Protein AF-A0A0N7KKE4-F1 (afdb_monomer_lite)

Secondary structure (DSSP, 8-state):
-HHHHHHT------TT--EEEEE-TT--HHHHHHHHHHHHTTTTSTT--TTS--PPEEEEE--

pLDDT: mean 85.09, std 12.56, range [56.25, 98.0]

Sequence (63 aa):
TEQKALADLRRINLDGLRWCVFDAKGQVLGRLASQIAVVLQGKDKPTYAPHVENRDMCVVLNG

Foldseek 3Di:
DVVVVVVPDPPDDCPLADEAEAECEPNDPVVVVVVLVCQQQVVVPPPRDNPDRNGYHYHYDHD

Radius of gyration: 16.36 Å; chains: 1; bounding box: 35×14×47 Å

Organism: Oryza sativa subsp. japonica (NCBI:txid39947)

InterPro domains:
  IPR005822 Large ribosomal subunit protein uL13 [PF00572] (18-62)
  IPR005822 Large ribosomal subunit protein uL13 [PTHR11545] (11-62)
  IPR036899 Large ribosomal subunit protein uL13 superfamily [G3DSA:3.90.1180.10] (13-63)
  IPR036899 Large ribosomal subunit protein uL13 superfamily [SSF52161] (18-62)

Structure (mmCIF, N/CA/C/O backbone):
data_AF-A0A0N7KKE4-F1
#
_entry.id   AF-A0A0N7KKE4-F1
#
loop_
_atom_site.group_PDB
_atom_site.id
_atom_site.type_symbol
_atom_site.label_atom_id
_atom_site.label_alt_id
_atom_site.label_comp_id
_atom_site.label_asym_id
_atom_site.label_entity_id
_atom_site.label_seq_id
_atom_site.pdbx_PDB_ins_code
_atom_site.Cartn_x
_atom_site.Cartn_y
_atom_site.Cartn_z
_atom_site.occupancy
_atom_site.B_iso_or_equiv
_atom_site.auth_seq_id
_atom_site.auth_comp_id
_atom_site.auth_asym_id
_atom_site.auth_atom_id
_atom_site.pdbx_PDB_model_num
ATOM 1 N N . THR A 1 1 ? -21.127 2.646 -34.626 1.00 67.06 1 THR A N 1
ATOM 2 C CA . THR A 1 1 ? -20.578 3.916 -34.096 1.00 67.06 1 THR A CA 1
ATOM 3 C C . THR A 1 1 ? -19.707 3.706 -32.861 1.00 67.06 1 THR A C 1
ATOM 5 O O . THR A 1 1 ? -18.759 4.450 -32.688 1.00 67.06 1 THR A O 1
ATOM 8 N N . GLU A 1 2 ? -19.913 2.640 -32.082 1.00 56.25 2 GLU A N 1
ATOM 9 C CA . GLU A 1 2 ? -19.065 2.272 -30.928 1.00 56.25 2 GLU A CA 1
ATOM 10 C C . GLU A 1 2 ? -17.758 1.541 -31.309 1.00 56.25 2 GLU A C 1
ATOM 12 O O . GLU A 1 2 ? -16.684 1.841 -30.801 1.00 56.25 2 GLU A O 1
ATOM 17 N N . GLN A 1 3 ? -17.819 0.637 -32.293 1.00 58.97 3 GLN A N 1
ATOM 18 C CA . GLN A 1 3 ? -16.673 -0.188 -32.719 1.00 58.97 3 GLN A CA 1
ATOM 19 C C . GLN A 1 3 ? -15.532 0.612 -33.369 1.00 58.97 3 GLN A C 1
ATOM 21 O O . GLN A 1 3 ? -14.382 0.192 -33.314 1.00 58.97 3 GLN A O 1
ATOM 26 N N . LYS A 1 4 ? -15.831 1.782 -33.951 1.00 60.28 4 LYS A N 1
ATOM 27 C CA . LYS A 1 4 ? -14.819 2.680 -34.530 1.00 60.28 4 LYS A CA 1
ATOM 28 C C . LYS A 1 4 ? -14.032 3.424 -33.441 1.00 60.28 4 LYS A C 1
ATOM 30 O O . LYS A 1 4 ? -12.852 3.666 -33.626 1.00 60.28 4 LYS A O 1
ATOM 35 N N . ALA A 1 5 ? -14.660 3.712 -32.296 1.00 64.62 5 ALA A N 1
ATOM 36 C CA . ALA A 1 5 ? -14.009 4.368 -31.159 1.00 64.62 5 ALA A CA 1
ATOM 37 C C . ALA A 1 5 ? -13.044 3.428 -30.413 1.00 64.62 5 ALA A C 1
ATOM 39 O O . ALA A 1 5 ? -11.999 3.858 -29.938 1.00 64.62 5 ALA A O 1
ATOM 40 N N . LEU A 1 6 ? -13.367 2.132 -30.352 1.00 64.75 6 LEU A N 1
ATOM 41 C CA . LEU A 1 6 ? -12.498 1.114 -29.749 1.00 64.75 6 LEU A CA 1
ATOM 42 C C . LEU A 1 6 ? -11.301 0.736 -30.640 1.00 64.75 6 LEU A C 1
ATOM 44 O O . LEU A 1 6 ? -10.314 0.208 -30.136 1.00 64.75 6 LEU A O 1
ATOM 48 N N . ALA A 1 7 ? -11.371 1.006 -31.947 1.00 64.12 7 ALA A N 1
ATOM 49 C CA . ALA A 1 7 ? -10.297 0.703 -32.896 1.00 64.12 7 ALA A CA 1
ATOM 50 C C . ALA A 1 7 ? -9.092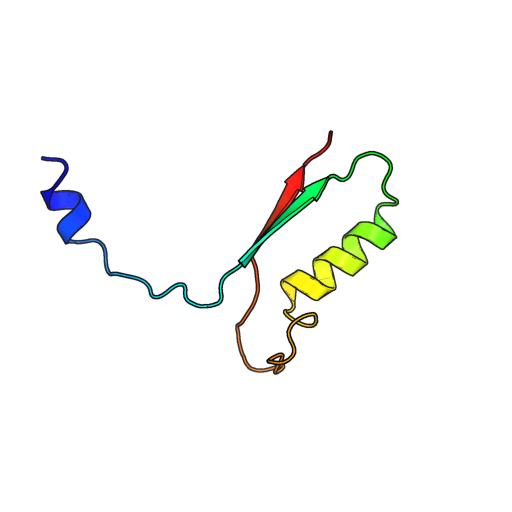 1.659 -32.778 1.00 64.12 7 ALA A C 1
ATOM 52 O O . ALA A 1 7 ? -7.968 1.249 -33.059 1.00 64.12 7 ALA A O 1
ATOM 53 N N . ASP A 1 8 ? -9.313 2.893 -32.311 1.00 66.50 8 ASP A N 1
ATOM 54 C CA . ASP A 1 8 ? -8.262 3.903 -32.096 1.00 66.50 8 ASP A CA 1
ATOM 55 C C . ASP A 1 8 ? -7.601 3.801 -30.706 1.00 66.50 8 ASP A C 1
ATOM 57 O O . ASP A 1 8 ? -6.627 4.498 -30.401 1.00 66.50 8 ASP A O 1
ATOM 61 N N . LEU A 1 9 ? -8.105 2.914 -29.844 1.00 71.56 9 LEU A N 1
ATOM 62 C CA . LEU A 1 9 ? -7.540 2.666 -28.523 1.00 71.56 9 LEU A CA 1
ATOM 63 C C . LEU A 1 9 ? -6.218 1.899 -28.672 1.00 71.56 9 LEU A C 1
ATOM 65 O O . LEU A 1 9 ? -6.187 0.706 -28.979 1.00 71.56 9 LEU A O 1
ATOM 69 N N . ARG A 1 10 ? -5.093 2.586 -28.438 1.00 70.06 10 ARG A N 1
ATOM 70 C CA . ARG A 1 10 ? -3.780 1.937 -28.312 1.00 70.06 10 ARG A CA 1
ATOM 71 C C . ARG A 1 10 ? -3.869 0.864 -27.227 1.00 70.06 10 ARG A C 1
ATOM 73 O O . ARG A 1 10 ? -4.195 1.178 -26.085 1.00 70.06 10 ARG A O 1
ATOM 80 N N . ARG A 1 11 ? -3.533 -0.389 -27.560 1.00 64.88 11 ARG A N 1
ATOM 81 C CA . ARG A 1 11 ? -3.281 -1.422 -26.543 1.00 64.88 11 ARG A CA 1
ATOM 82 C C . ARG A 1 11 ? -2.115 -0.955 -25.680 1.00 64.88 11 ARG A C 1
ATOM 84 O O . ARG A 1 11 ? -0.972 -0.971 -26.127 1.00 64.88 11 ARG A O 1
ATOM 91 N N . ILE A 1 12 ? -2.410 -0.522 -24.463 1.00 69.06 12 ILE A N 1
ATOM 92 C CA . ILE A 1 12 ? -1.396 -0.306 -23.438 1.00 69.06 12 ILE A CA 1
ATOM 93 C C . ILE A 1 12 ? -1.126 -1.684 -22.834 1.00 69.06 12 ILE A C 1
ATOM 95 O O . ILE A 1 12 ? -2.062 -2.358 -22.405 1.00 69.06 12 ILE A O 1
ATOM 99 N N . ASN A 1 13 ? 0.129 -2.136 -22.862 1.00 65.81 13 ASN A N 1
ATOM 100 C CA . ASN A 1 13 ? 0.510 -3.350 -22.151 1.00 65.81 13 ASN A CA 1
ATOM 101 C C . ASN A 1 13 ? 0.472 -3.043 -20.638 1.00 65.81 13 ASN A C 1
ATOM 103 O O . ASN A 1 13 ? 1.180 -2.150 -20.177 1.00 65.81 13 ASN A O 1
ATOM 107 N N . LEU A 1 14 ? -0.396 -3.747 -19.905 1.00 68.06 14 LEU A N 1
ATOM 108 C CA . LEU A 1 14 ? -0.598 -3.622 -18.456 1.00 68.06 14 LEU A CA 1
ATOM 109 C C .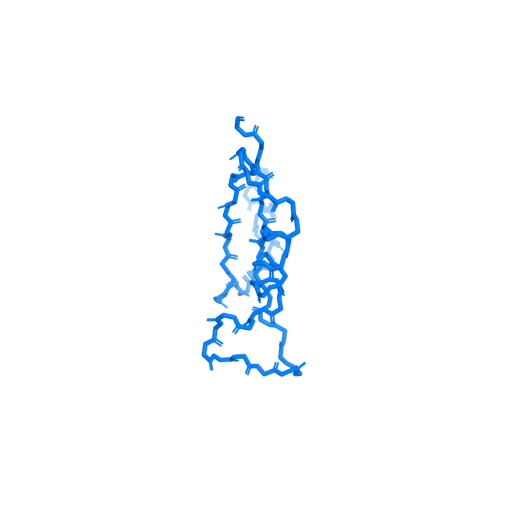 LEU A 1 14 ? 0.021 -4.798 -17.677 1.00 68.06 14 LEU A C 1
ATOM 111 O O . LEU A 1 14 ? -0.283 -4.977 -16.497 1.00 68.06 14 LEU A O 1
ATOM 115 N N . ASP A 1 15 ? 0.848 -5.622 -18.323 1.00 69.50 15 ASP A N 1
ATOM 116 C CA . ASP A 1 15 ? 1.470 -6.797 -17.7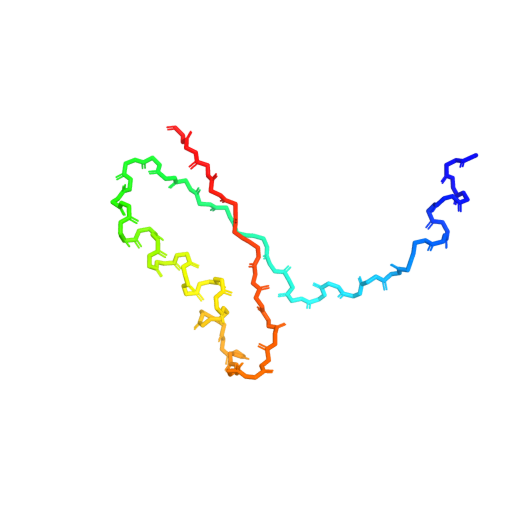19 1.00 69.50 15 ASP A CA 1
ATOM 117 C C . ASP A 1 15 ? 2.221 -6.399 -16.439 1.00 69.50 15 ASP A C 1
ATOM 119 O O . ASP A 1 15 ? 3.114 -5.553 -16.440 1.00 69.50 15 ASP A O 1
ATOM 123 N N . GLY A 1 16 ? 1.831 -7.010 -15.317 1.00 70.12 16 GLY A N 1
ATOM 124 C CA . GLY A 1 16 ? 2.425 -6.756 -14.003 1.00 70.12 16 GLY A CA 1
ATOM 125 C C . GLY A 1 16 ? 1.773 -5.644 -13.171 1.00 70.12 16 GLY A C 1
ATOM 126 O O . GLY A 1 16 ? 2.180 -5.471 -12.016 1.00 70.12 16 GLY A O 1
ATOM 127 N N . LEU A 1 17 ? 0.760 -4.941 -13.698 1.00 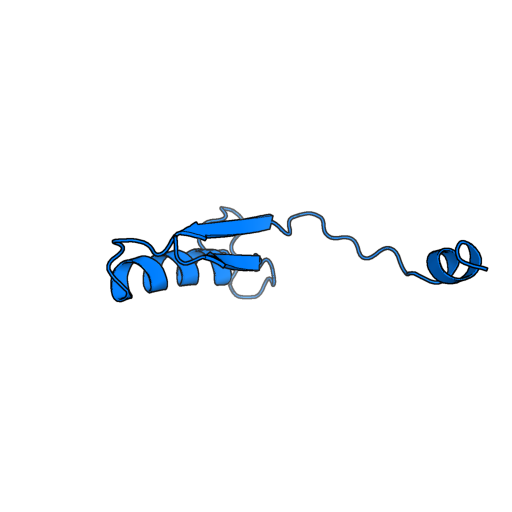80.25 17 LEU A N 1
ATOM 128 C CA . LEU A 1 17 ? -0.078 -4.025 -12.920 1.00 80.25 17 LEU A CA 1
ATOM 129 C C . LEU A 1 17 ? -1.128 -4.820 -12.134 1.00 80.25 17 LEU A C 1
ATOM 131 O O . LEU A 1 17 ? -2.073 -5.367 -12.704 1.00 80.25 17 LEU A O 1
ATOM 135 N N . ARG A 1 18 ? -0.987 -4.865 -10.810 1.00 87.62 18 ARG A N 1
ATOM 136 C CA . ARG A 1 18 ? -1.958 -5.504 -9.916 1.00 87.62 18 ARG A CA 1
ATOM 137 C C . ARG A 1 18 ? -2.840 -4.444 -9.261 1.00 87.62 18 ARG A C 1
ATOM 139 O O . ARG A 1 18 ? -2.390 -3.357 -8.903 1.00 87.62 18 ARG A O 1
ATOM 146 N N . TRP A 1 19 ? -4.109 -4.796 -9.097 1.00 90.94 19 TRP A N 1
ATOM 147 C CA . TRP A 1 19 ? -5.084 -4.015 -8.347 1.00 90.94 19 TRP A CA 1
ATOM 148 C C . TRP A 1 19 ? -5.293 -4.664 -6.982 1.00 90.94 19 TRP A C 1
ATOM 150 O O . TRP A 1 19 ? -5.659 -5.836 -6.896 1.00 90.94 19 TRP A O 1
ATOM 160 N N . CYS A 1 20 ? -5.045 -3.904 -5.923 1.00 91.94 20 CYS A N 1
ATOM 161 C CA . CYS A 1 20 ? -5.165 -4.336 -4.538 1.00 91.94 20 CYS A CA 1
ATOM 162 C C . CYS A 1 20 ? -6.322 -3.591 -3.870 1.00 91.94 20 CYS A C 1
ATOM 164 O O . CYS A 1 20 ? -6.403 -2.367 -3.961 1.00 91.94 20 CYS A O 1
ATOM 166 N N . VAL A 1 21 ? -7.196 -4.314 -3.173 1.00 94.94 21 VAL A N 1
ATOM 167 C CA . VAL A 1 21 ? -8.306 -3.728 -2.410 1.00 94.94 21 VAL A CA 1
ATOM 168 C C . VAL A 1 21 ? -8.042 -3.919 -0.920 1.00 94.94 21 VAL A C 1
ATOM 170 O O . VAL A 1 21 ? -7.745 -5.031 -0.488 1.00 94.94 21 VAL A O 1
ATOM 173 N N . PHE A 1 22 ? -8.153 -2.845 -0.141 1.00 94.75 22 PHE A N 1
ATOM 174 C CA . PHE A 1 22 ? -7.949 -2.838 1.306 1.00 94.75 22 PHE A CA 1
ATOM 175 C C . PHE A 1 22 ? -9.225 -2.383 2.013 1.00 94.75 22 PHE A C 1
ATOM 177 O O . PHE A 1 22 ? -9.719 -1.294 1.729 1.00 94.75 22 PHE A O 1
ATOM 184 N N . ASP A 1 23 ? -9.732 -3.176 2.955 1.00 95.69 23 ASP A N 1
ATOM 185 C CA . ASP A 1 23 ? -10.787 -2.734 3.871 1.00 95.69 23 ASP A CA 1
ATOM 186 C C . ASP A 1 23 ? -10.157 -2.088 5.111 1.00 95.69 23 ASP A C 1
ATOM 188 O O . ASP A 1 23 ? -9.368 -2.705 5.831 1.00 95.69 23 ASP A O 1
ATOM 192 N N . ALA A 1 24 ? -10.486 -0.820 5.339 1.00 97.25 24 ALA A N 1
ATOM 193 C CA . ALA A 1 24 ? -9.987 -0.042 6.460 1.00 97.25 24 ALA A CA 1
ATOM 194 C C . ALA A 1 24 ? -10.769 -0.274 7.764 1.00 97.25 24 ALA A C 1
ATOM 196 O O . ALA A 1 24 ? -10.341 0.218 8.815 1.00 97.25 24 ALA A O 1
ATOM 197 N N . LYS A 1 25 ? -11.886 -1.013 7.742 1.00 97.69 25 LYS A N 1
ATOM 198 C CA . LYS A 1 25 ? -12.730 -1.203 8.924 1.00 97.69 25 LYS A CA 1
ATOM 199 C C . LYS A 1 25 ? -11.958 -1.855 10.071 1.00 97.69 25 LYS A C 1
ATOM 201 O O . LYS A 1 25 ? -11.382 -2.934 9.943 1.00 97.69 25 LYS A O 1
ATOM 206 N N . GLY A 1 26 ? -11.955 -1.186 11.225 1.00 96.31 26 GLY A N 1
ATOM 207 C CA . GLY A 1 26 ? -11.277 -1.667 12.433 1.00 96.31 26 GLY A CA 1
ATOM 208 C C . GLY A 1 26 ? -9.746 -1.674 12.348 1.00 96.31 26 GLY A C 1
ATOM 209 O O . GLY A 1 26 ? -9.092 -2.153 13.275 1.00 96.31 26 GLY A O 1
ATOM 210 N N . GLN A 1 27 ? -9.157 -1.139 11.274 1.00 97.00 27 GLN A N 1
ATOM 211 C CA . GLN A 1 27 ? -7.709 -1.071 11.116 1.00 97.00 27 GLN A CA 1
ATOM 212 C C . GLN A 1 27 ? -7.131 0.181 11.773 1.00 97.00 27 GLN A C 1
ATOM 214 O O . GLN A 1 27 ? -7.703 1.270 11.742 1.00 97.00 27 GLN A O 1
ATOM 219 N N . VAL A 1 28 ? -5.930 0.042 12.337 1.00 97.38 28 VAL A N 1
ATOM 220 C CA . VAL A 1 28 ? -5.172 1.195 12.833 1.00 97.38 28 VAL A CA 1
ATOM 221 C C . VAL A 1 28 ? -4.587 1.942 11.640 1.00 97.38 28 VAL A C 1
ATOM 223 O O . VAL A 1 28 ? -3.744 1.388 10.932 1.00 97.38 28 VAL A O 1
ATOM 226 N N . LEU A 1 29 ? -4.978 3.209 11.466 1.00 94.56 29 LEU A N 1
ATOM 227 C CA . LEU A 1 29 ? -4.610 4.049 10.318 1.00 94.56 29 LEU A CA 1
ATOM 228 C C . LEU A 1 29 ? -3.122 3.962 9.959 1.00 94.56 29 LEU A C 1
ATOM 230 O O . LEU A 1 29 ? -2.780 3.678 8.817 1.00 94.56 29 LEU A O 1
ATOM 234 N N . GLY A 1 30 ? -2.237 4.157 10.940 1.00 97.12 30 GLY A N 1
ATOM 235 C CA . GLY A 1 30 ? -0.792 4.134 10.703 1.00 97.12 30 GLY A CA 1
ATOM 236 C C . GLY A 1 30 ? -0.284 2.783 10.189 1.00 97.12 30 GLY A C 1
ATOM 237 O O . GLY A 1 30 ? 0.528 2.747 9.271 1.00 97.12 30 GLY A O 1
ATOM 238 N N . ARG A 1 31 ? -0.800 1.667 10.724 1.00 97.19 31 ARG A N 1
ATOM 239 C CA . ARG A 1 31 ? -0.396 0.319 10.286 1.00 97.19 31 ARG A CA 1
ATOM 240 C C . ARG A 1 31 ? -0.865 0.036 8.865 1.00 97.19 31 ARG A C 1
ATOM 242 O O . ARG A 1 31 ? -0.068 -0.422 8.049 1.00 97.19 31 ARG A O 1
ATOM 249 N N . LEU A 1 32 ? -2.124 0.357 8.570 1.00 97.25 32 LEU A N 1
ATOM 250 C CA . LEU A 1 32 ? -2.689 0.186 7.236 1.00 97.25 32 LEU A CA 1
ATOM 251 C C . LEU A 1 32 ? -1.948 1.051 6.209 1.00 97.25 32 LEU A C 1
ATOM 253 O O . LEU A 1 32 ? -1.540 0.556 5.162 1.00 97.25 32 LEU A O 1
ATOM 257 N N . ALA A 1 33 ? -1.695 2.321 6.533 1.00 97.50 33 ALA A N 1
ATOM 258 C CA . ALA A 1 33 ? -0.973 3.237 5.657 1.00 97.50 33 ALA A CA 1
ATOM 259 C C . ALA A 1 33 ? 0.453 2.748 5.359 1.00 97.50 33 ALA A C 1
ATOM 261 O O . ALA A 1 33 ? 0.872 2.765 4.202 1.00 97.50 33 ALA A O 1
ATOM 262 N N . SER A 1 34 ? 1.188 2.259 6.367 1.00 98.00 34 SER A N 1
ATOM 263 C CA . SER A 1 34 ? 2.526 1.691 6.156 1.00 98.00 34 SER A CA 1
ATOM 264 C C . SER A 1 34 ? 2.507 0.474 5.231 1.00 98.00 34 SER A C 1
ATOM 266 O O . SER A 1 34 ? 3.370 0.365 4.364 1.00 98.00 34 SER A O 1
ATOM 268 N N . GLN A 1 35 ? 1.522 -0.417 5.370 1.00 96.00 35 GLN A N 1
ATOM 269 C CA . GLN A 1 35 ? 1.379 -1.584 4.494 1.00 96.00 35 GLN A CA 1
ATOM 270 C C . GLN A 1 35 ? 1.048 -1.179 3.053 1.00 96.00 35 GLN A C 1
ATOM 272 O O . GLN A 1 35 ? 1.709 -1.630 2.118 1.00 96.00 35 GLN A O 1
ATOM 277 N N . ILE A 1 36 ? 0.085 -0.272 2.867 1.00 96.12 36 ILE A N 1
ATOM 278 C CA . ILE A 1 36 ? -0.285 0.247 1.543 1.00 96.12 36 ILE A CA 1
ATOM 279 C C . ILE A 1 36 ? 0.915 0.934 0.882 1.00 96.12 36 ILE A C 1
ATOM 281 O O . ILE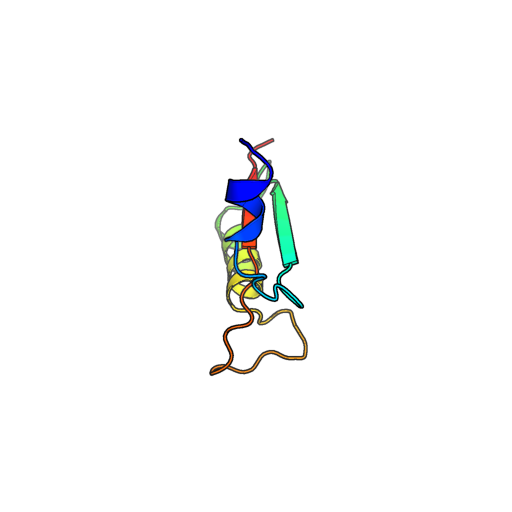 A 1 36 ? 1.156 0.741 -0.308 1.00 96.12 36 ILE A O 1
ATOM 285 N N . ALA A 1 37 ? 1.714 1.687 1.642 1.00 95.62 37 ALA A N 1
ATOM 286 C CA . ALA A 1 37 ? 2.898 2.356 1.117 1.00 95.62 37 ALA A CA 1
ATOM 287 C C . ALA A 1 37 ? 3.937 1.372 0.553 1.00 95.62 37 ALA A C 1
ATOM 289 O O . ALA A 1 37 ? 4.600 1.708 -0.428 1.00 95.62 37 ALA A O 1
ATOM 290 N N . VAL A 1 38 ? 4.089 0.175 1.134 1.00 94.06 38 VAL A N 1
ATOM 291 C CA . VAL A 1 38 ? 4.983 -0.871 0.601 1.00 94.06 38 VAL A CA 1
ATOM 292 C C . VAL A 1 38 ? 4.504 -1.334 -0.776 1.00 94.06 38 VAL A C 1
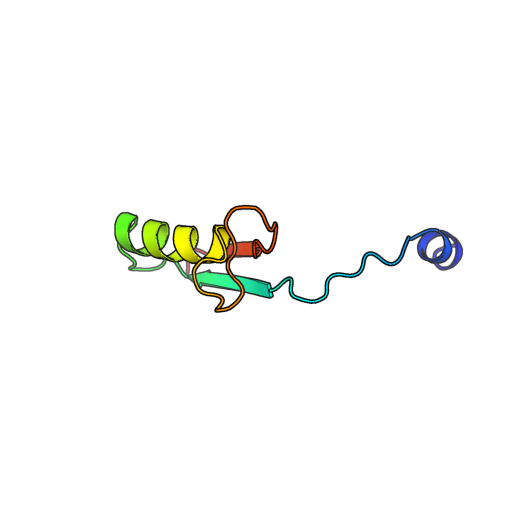ATOM 294 O O . VAL A 1 38 ? 5.310 -1.394 -1.705 1.00 94.06 38 VAL A O 1
ATOM 297 N N . VAL A 1 39 ? 3.199 -1.577 -0.921 1.00 93.31 39 VAL A N 1
ATOM 298 C CA . VAL A 1 39 ? 2.575 -2.024 -2.179 1.00 93.31 39 VAL A CA 1
ATOM 299 C C . VAL A 1 39 ? 2.639 -0.940 -3.256 1.00 93.31 39 VAL A C 1
ATOM 301 O O . VAL A 1 39 ? 3.038 -1.208 -4.386 1.00 93.31 39 VAL A O 1
ATOM 304 N N . LEU A 1 40 ? 2.344 0.315 -2.903 1.00 92.12 40 LEU A N 1
ATOM 305 C CA . LEU A 1 40 ? 2.455 1.451 -3.827 1.00 92.12 40 LEU A CA 1
ATOM 306 C C . LEU A 1 40 ? 3.892 1.680 -4.309 1.00 92.12 40 LEU A C 1
ATOM 308 O O . LEU A 1 40 ? 4.099 2.157 -5.418 1.00 92.12 40 LEU A O 1
ATOM 312 N N . GLN A 1 41 ? 4.894 1.348 -3.495 1.00 91.44 41 GLN A N 1
ATOM 313 C CA . GLN A 1 41 ? 6.303 1.405 -3.894 1.00 91.44 41 GLN A CA 1
ATOM 314 C C . GLN A 1 41 ? 6.752 0.154 -4.665 1.00 91.44 41 GLN A C 1
ATOM 316 O O . GLN A 1 41 ? 7.891 0.111 -5.123 1.00 91.44 41 GLN A O 1
ATOM 321 N N . GLY A 1 42 ? 5.904 -0.875 -4.779 1.00 91.19 42 GLY A N 1
ATOM 322 C CA . GLY A 1 42 ? 6.248 -2.172 -5.365 1.00 91.19 42 GLY A CA 1
ATOM 323 C C . GLY A 1 42 ? 7.270 -2.968 -4.550 1.00 91.19 42 GLY A C 1
ATOM 324 O O . GLY A 1 42 ? 7.809 -3.952 -5.050 1.00 91.19 42 GLY A O 1
ATOM 325 N N . LYS A 1 43 ? 7.556 -2.552 -3.307 1.00 92.44 43 LYS A N 1
ATOM 326 C CA . LYS A 1 43 ? 8.567 -3.159 -2.423 1.00 92.44 43 LYS A CA 1
ATOM 327 C C . LYS A 1 43 ? 8.176 -4.550 -1.926 1.00 92.44 43 LYS A C 1
ATOM 329 O O . LYS A 1 43 ? 9.017 -5.250 -1.376 1.00 92.44 43 LYS A O 1
ATOM 334 N N . ASP A 1 44 ? 6.919 -4.943 -2.101 1.00 92.06 44 ASP A N 1
ATOM 335 C CA . ASP A 1 44 ? 6.448 -6.298 -1.832 1.00 92.06 44 ASP A CA 1
ATOM 336 C C . ASP A 1 44 ? 6.755 -7.278 -2.979 1.00 92.06 44 ASP A C 1
ATOM 338 O O . ASP A 1 44 ? 6.647 -8.489 -2.793 1.00 92.06 44 ASP A O 1
ATOM 342 N N . LYS A 1 45 ? 7.160 -6.782 -4.159 1.00 88.56 45 LYS A N 1
ATOM 343 C CA . LYS A 1 45 ? 7.533 -7.617 -5.305 1.00 88.56 45 LYS A CA 1
ATOM 344 C C . LYS A 1 45 ? 9.025 -7.973 -5.251 1.00 88.56 45 LYS A C 1
ATOM 346 O O . LYS A 1 45 ? 9.857 -7.092 -5.030 1.00 88.56 45 LYS A O 1
ATOM 351 N N . PRO A 1 46 ? 9.410 -9.221 -5.579 1.00 89.75 46 PRO A N 1
ATOM 352 C CA . PRO A 1 46 ? 10.821 -9.613 -5.666 1.00 89.75 46 PRO A CA 1
ATOM 353 C C . PRO A 1 46 ? 11.574 -8.895 -6.798 1.00 89.75 46 PRO A C 1
ATOM 355 O O . PRO A 1 46 ? 12.798 -8.858 -6.802 1.00 89.75 46 PRO A O 1
ATOM 358 N N . THR A 1 47 ? 10.849 -8.305 -7.753 1.00 89.31 47 THR A N 1
ATOM 359 C CA . THR A 1 47 ? 11.396 -7.523 -8.870 1.00 89.31 47 THR A CA 1
ATOM 360 C C . THR A 1 47 ? 11.572 -6.038 -8.536 1.00 89.31 47 THR A C 1
ATOM 362 O O . THR A 1 47 ? 11.751 -5.235 -9.450 1.00 89.31 47 THR A O 1
ATOM 365 N N . TYR A 1 48 ? 11.437 -5.634 -7.267 1.00 91.12 48 TYR A N 1
ATOM 366 C CA . TYR A 1 48 ? 11.597 -4.238 -6.872 1.00 91.12 48 TYR A CA 1
ATOM 367 C C . TYR A 1 48 ? 12.991 -3.725 -7.243 1.00 91.12 48 TYR A C 1
ATOM 369 O O . TYR A 1 48 ? 14.012 -4.241 -6.786 1.00 91.12 48 TYR A O 1
ATOM 377 N N . ALA A 1 49 ? 13.018 -2.652 -8.024 1.00 90.81 49 ALA A N 1
ATOM 378 C CA . ALA A 1 49 ? 14.212 -1.878 -8.291 1.00 90.81 49 ALA A CA 1
ATOM 379 C C . ALA A 1 49 ? 13.863 -0.387 -8.142 1.00 90.81 49 ALA A C 1
ATOM 381 O O . ALA A 1 49 ? 12.870 0.050 -8.720 1.00 90.81 49 ALA A O 1
ATOM 382 N N . PRO A 1 50 ? 14.658 0.420 -7.409 1.00 90.62 50 PRO A N 1
ATOM 383 C CA . PRO A 1 50 ? 14.311 1.815 -7.106 1.00 90.62 50 PRO A CA 1
ATOM 384 C C . PRO A 1 50 ? 14.092 2.724 -8.323 1.00 90.62 50 PRO A C 1
ATOM 386 O O . PRO A 1 50 ? 13.474 3.773 -8.197 1.00 90.62 50 PRO A O 1
ATOM 389 N N . HIS A 1 51 ? 14.640 2.345 -9.478 1.00 89.06 51 HIS A N 1
ATOM 390 C CA . HIS A 1 51 ? 14.557 3.091 -10.734 1.00 89.06 51 HIS A CA 1
ATOM 391 C C . HIS A 1 51 ? 13.488 2.541 -11.691 1.00 89.06 51 HIS A C 1
ATOM 393 O O . HIS A 1 51 ? 13.340 3.056 -12.796 1.00 89.06 51 HIS A O 1
ATOM 399 N N . VAL A 1 52 ? 12.786 1.472 -11.304 1.00 86.12 52 VAL A N 1
ATOM 400 C CA . VAL A 1 52 ? 11.793 0.791 -12.136 1.00 86.12 52 VAL A CA 1
ATOM 401 C C . VAL A 1 52 ? 10.394 1.118 -11.627 1.00 86.12 52 VAL A C 1
ATOM 403 O O . VAL A 1 52 ? 10.063 0.913 -10.460 1.00 86.12 52 VAL A O 1
ATOM 406 N N . GLU A 1 53 ? 9.547 1.592 -12.534 1.00 75.25 53 GLU A N 1
ATOM 407 C CA . GLU A 1 53 ? 8.164 1.967 -12.253 1.00 75.25 53 GLU A CA 1
ATOM 408 C C . GLU A 1 53 ? 7.230 0.750 -12.340 1.00 75.25 53 GLU A C 1
ATOM 410 O O . GLU A 1 53 ? 6.545 0.545 -13.335 1.00 75.25 53 GLU A O 1
ATOM 415 N N . ASN A 1 54 ? 7.191 -0.057 -11.274 1.00 78.06 54 ASN A N 1
ATOM 416 C CA . ASN A 1 54 ? 6.332 -1.252 -11.166 1.00 78.06 54 ASN A CA 1
ATOM 417 C C . ASN A 1 54 ? 5.233 -1.110 -10.094 1.00 78.06 54 ASN A C 1
ATOM 419 O O . ASN A 1 54 ? 4.859 -2.089 -9.431 1.00 78.06 54 ASN A O 1
ATOM 423 N N . ARG A 1 55 ? 4.749 0.117 -9.885 1.00 75.38 55 ARG A N 1
ATOM 424 C CA . ARG A 1 55 ? 3.795 0.450 -8.819 1.00 75.38 55 ARG A CA 1
ATOM 425 C C . ARG A 1 55 ? 2.409 -0.118 -9.113 1.00 75.38 55 ARG A C 1
ATOM 427 O O . ARG A 1 55 ? 1.928 -0.039 -10.238 1.00 75.38 55 ARG A O 1
ATOM 434 N N . ASP A 1 56 ? 1.777 -0.661 -8.080 1.00 87.50 56 ASP A N 1
ATOM 435 C CA . ASP A 1 56 ? 0.419 -1.202 -8.147 1.00 87.50 56 ASP A CA 1
ATOM 436 C C . ASP A 1 56 ? -0.638 -0.168 -7.764 1.00 87.50 56 ASP A C 1
ATOM 438 O O . ASP A 1 56 ? -0.346 0.853 -7.138 1.00 87.50 56 ASP A O 1
ATOM 442 N N . MET A 1 57 ? -1.888 -0.453 -8.128 1.00 90.25 57 MET A N 1
ATOM 443 C CA . MET A 1 57 ? -3.038 0.374 -7.769 1.00 90.25 57 MET A CA 1
ATOM 444 C C . MET A 1 57 ? -3.673 -0.152 -6.483 1.00 90.25 57 MET A C 1
ATOM 446 O O . MET A 1 57 ? -4.022 -1.328 -6.397 1.00 90.25 57 MET A O 1
ATOM 450 N N . CYS A 1 58 ? -3.865 0.725 -5.498 1.00 93.19 58 CYS A N 1
ATOM 451 C CA . CYS A 1 58 ? -4.511 0.389 -4.231 1.00 93.19 58 CYS A CA 1
ATOM 452 C C . CYS A 1 58 ? -5.849 1.126 -4.111 1.00 93.19 58 CYS A C 1
ATOM 454 O O . CYS A 1 58 ? -5.885 2.354 -4.162 1.00 93.19 58 CYS A O 1
ATOM 456 N N . VAL A 1 59 ? -6.936 0.387 -3.901 1.00 95.31 59 VAL A N 1
ATOM 457 C CA . VAL A 1 59 ? -8.269 0.919 -3.596 1.00 95.31 59 VAL A CA 1
ATOM 458 C C . VAL A 1 59 ? -8.562 0.652 -2.129 1.00 95.31 59 VAL A C 1
ATOM 460 O O . VAL A 1 59 ? -8.483 -0.488 -1.679 1.00 95.31 59 VAL A O 1
ATOM 463 N N . VAL A 1 60 ? -8.899 1.696 -1.376 1.00 95.94 60 VAL A N 1
ATOM 464 C CA . VAL A 1 60 ? -9.269 1.570 0.036 1.00 95.94 60 VAL A CA 1
ATOM 465 C C . VAL A 1 60 ? -10.774 1.733 0.168 1.00 95.94 60 VAL A C 1
ATOM 467 O O . VAL A 1 60 ? -11.343 2.711 -0.315 1.00 95.94 60 VAL A O 1
ATOM 470 N N . LEU A 1 61 ? -11.404 0.769 0.824 1.00 96.38 61 LEU A N 1
ATOM 471 C CA . LEU A 1 61 ? -12.815 0.774 1.172 1.00 96.38 61 LEU A CA 1
ATOM 472 C C . LEU A 1 61 ? -12.958 0.960 2.682 1.00 96.38 61 LEU A C 1
ATOM 474 O O . LEU A 1 61 ? -12.056 0.628 3.450 1.00 96.38 61 LEU A O 1
ATOM 478 N N . ASN A 1 62 ? -14.099 1.493 3.099 1.00 91.00 62 ASN A N 1
ATOM 479 C CA . ASN A 1 62 ? -14.470 1.585 4.504 1.00 91.00 62 ASN A CA 1
ATOM 480 C C . ASN A 1 62 ? -15.751 0.777 4.708 1.00 91.00 62 ASN A C 1
ATOM 482 O O . ASN A 1 62 ? -16.826 1.238 4.316 1.00 91.00 62 ASN A O 1
ATOM 486 N N . GLY A 1 63 ? -15.599 -0.449 5.212 1.00 77.75 63 GLY A N 1
ATOM 487 C CA . GLY A 1 63 ? -16.700 -1.385 5.437 1.00 77.75 63 GLY A CA 1
ATOM 488 C C . GLY A 1 63 ? -17.517 -1.141 6.696 1.00 77.75 63 GLY A C 1
ATOM 489 O O . GLY A 1 63 ? -17.060 -0.479 7.652 1.00 77.75 63 GLY A O 1
#